Protein AF-E4XXV6-F1 (afdb_monomer_lite)

Foldseek 3Di:
DDPVVVVVVVVVVVVVVVVVVVVVVVVVVVVVPPPKDPDPDDDDDDDDDPDPDDDDAPCRVDPLVVLLVVLVVVCVVPVQWAWEFEFADPPADPFDTAPDRITTHGQQQFQLNVQVVVCVRRVDDPPQAKFKDWPNAGDPDRRDTVNVVQVVGQDPSRYTYMYIHSDHPDD

InterPro domains:
  IPR004241 Autophagy protein Atg8 ubiquitin-like [PF02991] (67-171)
  IPR004241 Autophagy protein Atg8 ubiquitin-like [PTHR10969] (56-171)
  IPR029071 Ubiquitin-like domain superfamily [SSF54236] (55-171)

Structure (mmCIF, N/CA/C/O backbone):
data_AF-E4XXV6-F1
#
_entry.id   AF-E4XXV6-F1
#
loop_
_atom_site.group_PDB
_atom_site.id
_atom_site.type_symbol
_atom_site.label_atom_id
_atom_site.label_alt_id
_atom_site.label_comp_id
_atom_site.label_asym_id
_atom_site.label_entity_id
_atom_site.label_seq_id
_atom_site.pdbx_PDB_ins_code
_atom_site.Cartn_x
_atom_site.Cartn_y
_atom_site.Cartn_z
_atom_site.occupancy
_atom_site.B_iso_or_equiv
_atom_site.auth_seq_id
_atom_site.auth_comp_id
_atom_site.auth_asym_id
_atom_site.auth_atom_id
_atom_site.pdbx_PDB_model_num
ATOM 1 N N . MET A 1 1 ? 44.280 -24.013 51.791 1.00 50.06 1 MET A N 1
ATOM 2 C CA . MET A 1 1 ? 43.018 -23.329 51.426 1.00 50.06 1 MET A CA 1
ATOM 3 C C . MET A 1 1 ? 43.208 -22.674 50.069 1.00 50.06 1 MET A C 1
ATOM 5 O O . MET A 1 1 ? 44.006 -21.757 49.950 1.00 50.06 1 MET A O 1
ATOM 9 N N . ASP A 1 2 ? 42.582 -23.228 49.033 1.00 48.53 2 ASP A N 1
ATOM 10 C CA . ASP A 1 2 ? 42.962 -22.986 47.638 1.00 48.53 2 ASP A CA 1
ATOM 11 C C . ASP A 1 2 ? 42.137 -21.850 47.000 1.00 48.53 2 ASP A C 1
ATOM 13 O O . ASP A 1 2 ? 40.971 -22.018 46.629 1.00 48.53 2 ASP A O 1
ATOM 17 N N . ILE A 1 3 ? 42.751 -20.666 46.885 1.00 51.12 3 ILE A N 1
ATOM 18 C CA . ILE A 1 3 ? 42.143 -19.428 46.357 1.00 51.12 3 ILE A CA 1
ATOM 19 C C . ILE A 1 3 ? 41.811 -19.556 44.851 1.00 51.12 3 ILE A C 1
ATOM 21 O O . ILE A 1 3 ? 41.016 -18.785 44.308 1.00 51.12 3 ILE A O 1
ATOM 25 N N . ARG A 1 4 ? 42.311 -20.596 44.166 1.00 48.53 4 ARG A N 1
ATOM 26 C CA . ARG A 1 4 ? 42.015 -20.860 42.748 1.00 48.53 4 ARG A CA 1
ATOM 27 C C . ARG A 1 4 ? 40.615 -21.434 42.498 1.00 48.53 4 ARG A C 1
ATOM 29 O O . ARG A 1 4 ? 40.105 -21.303 41.385 1.00 48.53 4 ARG A O 1
ATOM 36 N N . ARG A 1 5 ? 39.930 -21.975 43.517 1.00 48.09 5 ARG A N 1
ATOM 37 C CA . ARG A 1 5 ? 38.539 -22.467 43.376 1.00 48.09 5 ARG A CA 1
ATOM 38 C C . ARG A 1 5 ? 37.468 -21.369 43.433 1.00 48.09 5 ARG A C 1
ATOM 40 O O . ARG A 1 5 ? 36.360 -21.583 42.947 1.00 48.09 5 ARG A O 1
ATOM 47 N N . LEU A 1 6 ? 37.784 -20.175 43.942 1.00 46.53 6 LEU A N 1
ATOM 48 C CA . LEU A 1 6 ? 36.825 -19.060 44.049 1.00 46.53 6 LEU A CA 1
ATOM 49 C C . LEU A 1 6 ? 36.711 -18.211 42.768 1.00 46.53 6 LEU A C 1
ATOM 51 O O . LEU A 1 6 ? 35.659 -17.622 42.509 1.00 46.53 6 LEU A O 1
ATOM 55 N N . ALA A 1 7 ? 37.744 -18.194 41.917 1.00 48.00 7 ALA A N 1
ATOM 56 C CA . ALA A 1 7 ? 37.732 -17.445 40.654 1.00 48.00 7 ALA A CA 1
ATOM 57 C C . ALA A 1 7 ? 36.921 -18.137 39.539 1.00 48.00 7 ALA A C 1
ATOM 59 O O . ALA A 1 7 ? 36.345 -17.468 38.676 1.00 48.00 7 ALA A O 1
ATOM 60 N N . LEU A 1 8 ? 36.820 -19.470 39.579 1.00 44.12 8 LEU A N 1
ATOM 61 C CA . LEU A 1 8 ? 36.029 -20.255 38.621 1.00 44.12 8 LEU A CA 1
ATOM 62 C C . LEU A 1 8 ? 34.520 -20.180 38.907 1.00 44.12 8 LEU A C 1
ATOM 64 O O . LEU A 1 8 ? 33.711 -20.219 37.980 1.00 44.12 8 LEU A O 1
ATOM 68 N N . SER A 1 9 ? 34.139 -19.963 40.168 1.00 51.38 9 SER A N 1
ATOM 69 C CA . SER A 1 9 ? 32.735 -19.812 40.565 1.00 51.38 9 SER A CA 1
ATOM 70 C C . SER A 1 9 ? 32.137 -18.474 40.095 1.00 51.38 9 SER A C 1
ATOM 72 O O . SER A 1 9 ? 31.027 -18.425 39.563 1.00 51.38 9 SER A O 1
ATOM 74 N N . ARG A 1 10 ? 32.901 -17.372 40.161 1.00 47.78 10 ARG A N 1
ATOM 75 C CA . ARG A 1 10 ? 32.407 -16.036 39.768 1.00 47.78 10 ARG A CA 1
ATOM 76 C C . ARG A 1 10 ? 32.267 -15.835 38.253 1.00 47.78 10 ARG A C 1
ATOM 78 O O . ARG A 1 10 ? 31.317 -15.179 37.828 1.00 47.78 10 ARG A O 1
ATOM 85 N N . LYS A 1 11 ? 33.146 -16.423 37.429 1.00 46.88 11 LYS A N 1
ATOM 86 C CA . LYS A 1 11 ? 33.023 -16.366 35.955 1.00 46.88 11 LYS A CA 1
ATOM 87 C C . LYS A 1 11 ? 31.803 -17.145 35.446 1.00 46.88 11 LYS A C 1
ATOM 89 O O . LYS A 1 11 ? 31.101 -16.657 34.564 1.00 46.88 11 LYS A O 1
ATOM 94 N N . SER A 1 12 ? 31.505 -18.296 36.053 1.00 48.53 12 SER A N 1
ATOM 95 C CA . SER A 1 12 ? 30.311 -19.101 35.750 1.00 48.53 12 SER A CA 1
ATOM 96 C C . SER A 1 12 ? 29.007 -18.353 36.078 1.00 48.53 12 SER A C 1
ATOM 98 O O . SER A 1 12 ? 28.093 -18.277 35.255 1.00 48.53 12 SER A O 1
ATOM 100 N N . LEU A 1 13 ? 28.960 -17.683 37.234 1.00 47.75 13 LEU A N 1
ATOM 101 C CA . LEU A 1 13 ? 27.820 -16.860 37.652 1.00 47.75 13 LEU A CA 1
ATOM 102 C C . LEU A 1 13 ? 27.595 -15.623 36.762 1.00 47.75 13 LEU A C 1
ATOM 104 O O . LEU A 1 13 ? 26.448 -15.264 36.510 1.00 47.75 13 LEU A O 1
ATOM 108 N N . LEU A 1 14 ? 28.651 -14.981 36.253 1.00 49.66 14 LEU A N 1
ATOM 109 C CA . LEU A 1 14 ? 28.534 -13.838 35.332 1.00 49.66 14 LEU A CA 1
ATOM 110 C C . LEU A 1 14 ? 28.072 -14.256 33.925 1.00 49.66 14 LEU A C 1
ATOM 112 O O . LEU A 1 14 ? 27.245 -13.573 33.321 1.00 49.66 14 LEU A O 1
ATOM 116 N N . LEU A 1 15 ? 28.542 -15.402 33.424 1.00 49.09 15 LEU A N 1
ATOM 117 C CA . LEU A 1 15 ? 28.088 -15.974 32.150 1.00 49.09 15 LEU A CA 1
ATOM 118 C C . LEU A 1 15 ? 26.622 -16.434 32.223 1.00 49.09 15 LEU A C 1
ATOM 120 O O . LEU A 1 15 ? 25.857 -16.196 31.288 1.00 49.09 15 LEU A O 1
ATOM 124 N N . SER A 1 16 ? 26.209 -17.004 33.359 1.00 52.59 16 SER A N 1
ATOM 125 C CA . SER A 1 16 ? 24.818 -17.381 33.648 1.00 52.59 16 SER A CA 1
ATOM 126 C C . SER A 1 16 ? 23.886 -16.163 33.717 1.00 52.59 16 SER A C 1
ATOM 128 O O . SER A 1 16 ? 22.838 -16.145 33.067 1.00 52.59 16 SER A O 1
ATOM 130 N N . LYS A 1 17 ? 24.302 -15.093 34.410 1.00 47.25 17 LYS A N 1
ATOM 131 C CA . LYS A 1 17 ? 23.545 -13.832 34.473 1.00 47.25 17 LYS A CA 1
ATOM 132 C C . LYS A 1 17 ? 23.404 -13.185 33.091 1.00 47.25 17 LYS A C 1
ATOM 134 O O . LYS A 1 17 ? 22.302 -12.796 32.724 1.00 47.25 17 LYS A O 1
ATOM 139 N N . ASN A 1 18 ? 24.458 -13.171 32.270 1.00 54.84 18 ASN A N 1
ATOM 140 C CA . ASN A 1 18 ? 24.387 -12.659 30.895 1.00 54.84 18 ASN A CA 1
ATOM 141 C C . ASN A 1 18 ? 23.514 -13.518 29.966 1.00 54.84 18 ASN A C 1
ATOM 143 O O . ASN A 1 18 ? 22.864 -12.977 29.070 1.00 54.84 18 ASN A O 1
ATOM 147 N N . TRP A 1 19 ? 23.467 -14.839 30.166 1.00 47.62 19 TRP A N 1
ATOM 148 C CA . TRP A 1 19 ? 22.594 -15.740 29.408 1.00 47.62 19 TRP A CA 1
ATOM 149 C C . TRP A 1 19 ? 21.121 -15.589 29.798 1.00 47.62 19 TRP A C 1
ATOM 151 O O . TRP A 1 19 ? 20.268 -15.582 28.914 1.00 47.62 19 TRP A O 1
ATOM 161 N N . LEU A 1 20 ? 20.817 -15.399 31.086 1.00 52.34 20 LEU A N 1
ATOM 162 C CA . LEU A 1 20 ? 19.462 -15.124 31.577 1.00 52.34 20 LEU A CA 1
ATOM 163 C C . LEU A 1 20 ? 18.948 -13.767 31.074 1.00 52.34 20 LEU A C 1
ATOM 165 O O . LEU A 1 20 ? 17.844 -13.707 30.532 1.00 52.34 20 LEU A O 1
ATOM 169 N N . THR A 1 21 ? 19.778 -12.719 31.108 1.00 58.22 21 THR A N 1
ATOM 170 C CA . THR A 1 21 ? 19.434 -11.398 30.555 1.00 58.22 21 THR A CA 1
ATOM 171 C C . THR A 1 21 ? 19.291 -11.443 29.031 1.00 58.22 21 THR A C 1
ATOM 173 O O . THR A 1 21 ? 18.334 -10.896 28.483 1.00 58.22 21 THR A O 1
ATOM 176 N N . ARG A 1 22 ? 20.167 -12.171 28.318 1.00 50.97 22 ARG A N 1
ATOM 177 C CA . ARG A 1 22 ? 20.011 -12.422 26.872 1.00 50.97 22 ARG A CA 1
ATOM 178 C C . ARG A 1 22 ? 18.759 -13.235 26.564 1.00 50.97 22 ARG A C 1
ATOM 180 O O . ARG A 1 22 ? 18.094 -12.929 25.581 1.00 50.97 22 ARG A O 1
ATOM 187 N N . LYS A 1 23 ? 18.393 -14.219 27.391 1.00 52.03 23 LYS A N 1
ATOM 188 C CA . LYS A 1 23 ? 17.133 -14.959 27.260 1.00 52.03 23 LYS A CA 1
ATOM 189 C C . LYS A 1 23 ? 15.931 -14.059 27.505 1.00 52.03 23 LYS A C 1
ATOM 191 O O . LYS A 1 23 ? 14.992 -14.148 26.731 1.00 52.03 23 LYS A O 1
ATOM 196 N N . GLN A 1 24 ? 15.952 -13.171 28.496 1.00 50.47 24 GLN A N 1
ATOM 197 C CA . GLN A 1 24 ? 14.866 -12.212 28.735 1.00 50.47 24 GLN A CA 1
ATOM 198 C C . GLN A 1 24 ? 14.725 -11.199 27.591 1.00 50.47 24 GLN A C 1
ATOM 200 O O . GLN A 1 24 ? 13.605 -10.969 27.138 1.00 50.47 24 GLN A O 1
ATOM 205 N N . ILE A 1 25 ? 15.832 -10.684 27.046 1.00 53.53 25 ILE A N 1
ATOM 206 C CA . ILE A 1 25 ? 15.838 -9.808 25.862 1.00 53.53 25 ILE A CA 1
ATOM 207 C C . ILE A 1 25 ? 15.344 -10.563 24.620 1.00 53.53 25 ILE A C 1
ATOM 209 O O . ILE A 1 25 ? 14.520 -10.045 23.870 1.00 53.53 25 ILE A O 1
ATOM 213 N N . LEU A 1 26 ? 15.782 -11.809 24.408 1.00 47.03 26 LEU A N 1
ATOM 214 C CA . LEU A 1 26 ? 15.341 -12.644 23.286 1.00 47.03 26 LEU A CA 1
ATOM 215 C C . LEU A 1 26 ? 13.863 -13.045 23.424 1.00 47.03 26 LEU A C 1
ATOM 217 O O . LEU A 1 26 ? 13.154 -13.104 22.423 1.00 47.03 26 LEU A O 1
ATOM 221 N N . ASN A 1 27 ? 13.371 -13.252 24.649 1.00 43.75 27 ASN A N 1
ATOM 222 C CA . ASN A 1 27 ? 11.965 -13.550 24.921 1.00 43.75 27 ASN A CA 1
ATOM 223 C C . ASN A 1 27 ? 11.082 -12.294 24.791 1.00 43.75 27 ASN A C 1
ATOM 225 O O . ASN A 1 27 ? 9.964 -12.391 24.295 1.00 43.75 27 ASN A O 1
ATOM 229 N N . GLN A 1 28 ? 11.594 -11.101 25.121 1.00 38.16 28 GLN A N 1
ATOM 230 C CA . GLN A 1 28 ? 10.956 -9.821 24.774 1.00 38.16 28 GLN A CA 1
ATOM 231 C C . GLN A 1 28 ? 10.951 -9.571 23.260 1.00 38.16 28 GLN A C 1
ATOM 233 O O . GLN A 1 28 ? 9.971 -9.053 22.735 1.00 38.16 28 GLN A O 1
ATOM 238 N N . ARG A 1 29 ? 11.989 -10.001 22.531 1.00 43.06 29 ARG A N 1
ATOM 239 C CA . ARG A 1 29 ? 12.057 -9.933 21.059 1.00 43.06 29 ARG A CA 1
ATOM 240 C C . ARG A 1 29 ? 11.139 -10.959 20.375 1.00 43.06 29 ARG A C 1
ATOM 242 O O . ARG A 1 29 ? 10.619 -10.672 19.306 1.00 43.06 29 ARG A O 1
ATOM 249 N N . ARG A 1 30 ? 10.876 -12.106 21.019 1.00 39.84 30 ARG A N 1
ATOM 250 C CA . ARG A 1 30 ? 9.845 -13.095 20.635 1.00 39.84 30 ARG A CA 1
ATOM 251 C C . ARG A 1 30 ? 8.419 -12.632 20.963 1.00 39.84 30 ARG A C 1
ATOM 253 O O . ARG A 1 30 ? 7.513 -12.931 20.195 1.00 39.84 30 ARG A O 1
ATOM 260 N N . LYS A 1 31 ? 8.218 -11.890 22.065 1.00 37.88 31 LYS A N 1
ATOM 261 C CA . LYS A 1 31 ? 6.932 -11.251 22.423 1.00 37.88 31 LYS A CA 1
ATOM 262 C C . LYS A 1 31 ? 6.650 -9.970 21.626 1.00 37.88 31 LYS A C 1
ATOM 264 O O . LYS A 1 31 ? 5.491 -9.658 21.396 1.00 37.88 31 LYS A O 1
ATOM 269 N N . ARG A 1 32 ? 7.680 -9.304 21.090 1.00 40.62 32 ARG A N 1
ATOM 270 C CA . ARG A 1 32 ? 7.595 -8.413 19.914 1.00 40.62 32 ARG A CA 1
ATOM 271 C C . ARG A 1 32 ? 7.553 -9.235 18.619 1.00 40.62 32 ARG A C 1
ATOM 273 O O . ARG A 1 32 ? 8.269 -8.946 17.662 1.00 40.62 32 ARG A O 1
ATOM 280 N N . GLY A 1 33 ? 6.758 -10.305 18.618 1.00 36.03 33 GLY A N 1
ATOM 281 C CA . GLY A 1 33 ? 6.491 -11.090 17.422 1.00 36.03 33 GLY A CA 1
ATOM 282 C C . GLY A 1 33 ? 6.033 -10.146 16.316 1.00 36.03 33 GLY A C 1
ATOM 283 O O . GLY A 1 33 ? 5.175 -9.305 16.556 1.00 36.03 33 GLY A O 1
ATOM 284 N N . SER A 1 34 ? 6.695 -10.241 15.160 1.00 45.03 34 SER A N 1
ATOM 285 C CA . SER A 1 34 ? 6.368 -9.598 13.883 1.00 45.03 34 SER A CA 1
ATOM 286 C C . SER A 1 34 ? 5.077 -8.767 13.905 1.00 45.03 34 SER A C 1
ATOM 288 O O . SER A 1 34 ? 3.984 -9.273 13.652 1.00 45.03 34 SER A O 1
ATOM 290 N N . ILE A 1 35 ? 5.215 -7.461 14.155 1.00 43.56 35 ILE A N 1
ATOM 291 C CA . ILE A 1 35 ? 4.127 -6.464 14.091 1.00 43.56 35 ILE A CA 1
ATOM 292 C C . ILE A 1 35 ? 3.414 -6.490 12.713 1.00 43.56 35 ILE A C 1
ATOM 294 O O . ILE A 1 35 ? 2.275 -6.039 12.579 1.00 43.56 35 ILE A O 1
ATOM 298 N N . PHE A 1 36 ? 4.053 -7.112 11.713 1.00 44.75 36 PHE A N 1
ATOM 299 C CA . PHE A 1 36 ? 3.674 -7.163 10.303 1.00 44.75 36 PHE A CA 1
ATOM 300 C C . PHE A 1 36 ? 3.234 -8.547 9.794 1.00 44.75 36 PHE A C 1
ATOM 302 O O . PHE A 1 36 ? 3.187 -8.759 8.582 1.00 44.75 36 PHE A O 1
ATOM 309 N N . SER A 1 37 ? 2.939 -9.515 10.665 1.00 38.22 37 SER A N 1
ATOM 310 C CA . SER A 1 37 ? 2.295 -10.760 10.228 1.00 38.22 37 SER A CA 1
ATOM 311 C C . SER A 1 37 ? 1.380 -11.296 11.319 1.00 38.22 37 SER A C 1
ATOM 313 O O . SER A 1 37 ? 1.767 -12.146 12.113 1.00 38.22 37 SER A O 1
ATOM 315 N N . VAL A 1 38 ? 0.146 -10.794 11.349 1.00 41.22 38 VAL A N 1
ATOM 316 C CA . VAL A 1 38 ? -0.961 -11.594 11.874 1.00 41.22 38 VAL A CA 1
ATOM 317 C C . VAL A 1 38 ? -1.393 -12.468 10.705 1.00 41.22 38 VAL A C 1
ATOM 319 O O . VAL A 1 38 ? -1.890 -11.957 9.703 1.00 41.22 38 VAL A O 1
ATOM 322 N N . ASP A 1 39 ? -1.108 -13.765 10.781 1.00 36.25 39 ASP A N 1
ATOM 323 C CA . ASP A 1 39 ? -1.504 -14.705 9.740 1.00 36.25 39 ASP A CA 1
ATOM 324 C C . ASP A 1 39 ? -3.037 -14.741 9.628 1.00 36.25 39 ASP A C 1
ATOM 326 O O . ASP A 1 39 ? -3.742 -15.212 10.520 1.00 36.25 39 ASP A O 1
ATOM 330 N N . MET A 1 40 ? -3.556 -14.265 8.495 1.00 44.47 40 MET A N 1
ATOM 331 C CA . MET A 1 40 ? -4.909 -14.562 8.013 1.00 44.47 40 MET A CA 1
ATOM 332 C C . MET A 1 40 ? -4.953 -15.986 7.454 1.00 44.47 40 MET A C 1
ATOM 334 O O . MET A 1 40 ? -5.168 -16.207 6.264 1.00 44.47 40 MET A O 1
ATOM 338 N N . ALA A 1 41 ? -4.683 -16.970 8.304 1.00 38.62 41 ALA A N 1
ATOM 339 C CA . ALA A 1 41 ? -4.783 -18.370 7.935 1.00 38.62 41 ALA A CA 1
ATOM 340 C C . ALA A 1 41 ? -6.147 -18.919 8.362 1.00 38.62 41 ALA A C 1
ATOM 342 O O . ALA A 1 41 ? -6.353 -19.201 9.539 1.00 38.62 41 ALA A O 1
ATOM 343 N N . ARG A 1 42 ? -7.049 -19.086 7.385 1.00 44.53 42 ARG A N 1
ATOM 344 C CA . ARG A 1 42 ? -8.008 -20.204 7.263 1.00 44.53 42 ARG A CA 1
ATOM 345 C C . ARG A 1 42 ? -8.733 -20.125 5.911 1.00 44.53 42 ARG A C 1
ATOM 347 O O . ARG A 1 42 ? -9.835 -19.614 5.816 1.00 44.53 42 ARG A O 1
ATOM 354 N N . ASN A 1 43 ? -8.081 -20.627 4.863 1.00 33.16 43 ASN A N 1
ATOM 355 C CA . ASN A 1 43 ? -8.618 -21.761 4.106 1.00 33.16 43 ASN A CA 1
ATOM 356 C C . ASN A 1 43 ? -7.480 -22.384 3.280 1.00 33.16 43 ASN A C 1
ATOM 358 O O . ASN A 1 43 ? -6.967 -21.773 2.345 1.00 33.16 43 ASN A O 1
ATOM 362 N N . ARG A 1 44 ? -7.018 -23.568 3.696 1.00 48.12 44 ARG A N 1
ATOM 363 C CA . ARG A 1 44 ? -6.037 -24.376 2.963 1.00 48.12 44 ARG A CA 1
ATOM 364 C C . ARG A 1 44 ? -6.812 -25.263 1.994 1.00 48.12 44 ARG A C 1
ATOM 366 O O . ARG A 1 44 ? -7.400 -26.245 2.425 1.00 48.12 44 ARG A O 1
ATOM 373 N N . THR A 1 45 ? -6.719 -24.983 0.704 1.00 36.44 45 THR A N 1
ATOM 374 C CA . THR A 1 45 ? -6.807 -26.017 -0.332 1.00 36.44 45 THR A CA 1
ATOM 375 C C . THR A 1 45 ? -5.481 -26.021 -1.072 1.00 36.44 45 THR A C 1
ATOM 377 O O . THR A 1 45 ? -5.200 -25.199 -1.938 1.00 36.44 45 THR A O 1
ATOM 380 N N . SER A 1 46 ? -4.608 -26.925 -0.632 1.00 44.81 46 SER A N 1
ATOM 381 C CA . SER A 1 46 ? -3.354 -27.233 -1.303 1.00 44.81 46 SER A CA 1
ATOM 382 C C . SER A 1 46 ? -3.682 -28.071 -2.531 1.00 44.81 46 SER A C 1
ATOM 384 O O . SER A 1 46 ? -3.901 -29.269 -2.397 1.00 44.81 4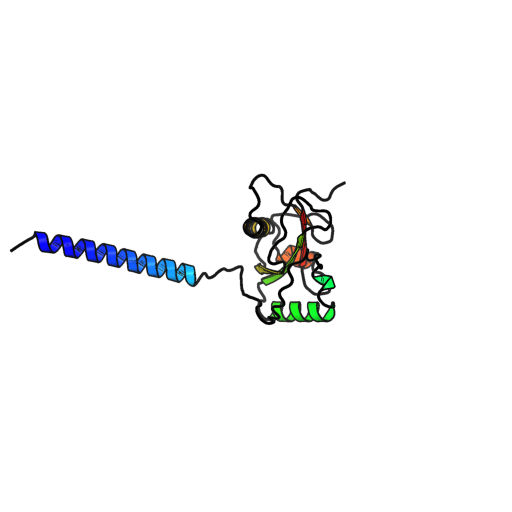6 SER A O 1
ATOM 386 N N . THR A 1 47 ? -3.702 -27.455 -3.710 1.00 37.69 47 THR A N 1
ATOM 387 C CA . THR A 1 47 ? -3.590 -28.194 -4.971 1.00 37.69 47 THR A CA 1
ATOM 388 C C . THR A 1 47 ? -2.289 -27.772 -5.632 1.00 37.69 47 THR A C 1
ATOM 390 O O . THR A 1 47 ? -2.093 -26.607 -5.971 1.00 37.69 47 THR A O 1
ATOM 393 N N . GLN A 1 48 ? -1.374 -28.731 -5.728 1.00 46.22 48 GLN A N 1
ATOM 394 C CA . GLN A 1 48 ? -0.154 -28.655 -6.517 1.00 46.22 48 GLN A CA 1
ATOM 395 C C . GLN A 1 48 ? -0.508 -28.400 -7.987 1.00 46.22 48 GLN A C 1
ATOM 397 O O . GLN A 1 48 ? -1.127 -29.259 -8.605 1.00 46.22 48 GLN A O 1
ATOM 402 N N . ILE A 1 49 ? -0.100 -27.256 -8.547 1.00 46.66 49 ILE A N 1
ATOM 403 C CA . ILE A 1 49 ? -0.016 -27.057 -10.001 1.00 46.66 49 ILE A CA 1
ATOM 404 C C . ILE A 1 49 ? 1.251 -26.252 -10.301 1.00 46.66 49 ILE A C 1
ATOM 406 O O . ILE A 1 49 ? 1.314 -25.039 -10.101 1.00 46.66 49 ILE A O 1
ATOM 410 N N . SER A 1 50 ? 2.279 -26.946 -10.781 1.00 52.31 50 SER A N 1
ATOM 411 C CA . SER A 1 50 ? 3.434 -26.362 -11.456 1.00 52.31 50 SER A CA 1
ATOM 412 C C . SER A 1 50 ? 3.120 -26.203 -12.949 1.00 52.31 50 SER A C 1
ATOM 414 O O . SER A 1 50 ? 3.287 -27.140 -13.722 1.00 52.31 50 SER A O 1
ATOM 416 N N . SER A 1 51 ? 2.662 -25.018 -13.353 1.00 43.72 51 SER A N 1
ATOM 417 C CA . SER A 1 51 ? 2.633 -24.529 -14.743 1.00 43.72 51 SER A CA 1
ATOM 418 C C . SER A 1 51 ? 2.323 -23.032 -14.692 1.00 43.72 51 SER A C 1
ATOM 420 O O . SER A 1 51 ? 1.388 -22.656 -13.994 1.00 43.72 51 SER A O 1
ATOM 422 N N . VAL A 1 52 ? 3.125 -22.192 -15.357 1.00 53.38 52 VAL A N 1
ATOM 423 C CA . VAL A 1 52 ? 3.123 -20.708 -15.361 1.00 53.38 52 VAL A CA 1
ATOM 424 C C . VAL A 1 52 ? 1.793 -20.069 -14.910 1.00 53.38 52 VAL A C 1
ATOM 426 O O . VAL A 1 52 ? 0.934 -19.746 -15.726 1.00 53.38 52 VAL A O 1
ATOM 429 N N . ALA A 1 53 ? 1.607 -19.887 -13.599 1.00 60.06 53 ALA A N 1
ATOM 430 C CA . ALA A 1 53 ? 0.348 -19.382 -13.065 1.00 60.06 53 ALA A CA 1
ATOM 431 C C . ALA A 1 53 ? 0.160 -17.916 -13.485 1.00 60.06 53 ALA A C 1
ATOM 433 O O . ALA A 1 53 ? 0.918 -17.020 -13.084 1.00 60.06 53 ALA A O 1
ATOM 434 N N . THR A 1 54 ? -0.844 -17.669 -14.325 1.00 77.88 54 THR A N 1
ATOM 435 C CA . THR A 1 54 ? -1.263 -16.323 -14.713 1.00 77.88 54 THR A CA 1
ATOM 436 C C . THR A 1 54 ? -1.692 -15.575 -13.452 1.00 77.88 54 THR A C 1
ATOM 438 O O . THR A 1 54 ? -2.426 -16.098 -12.616 1.00 77.88 54 THR A O 1
ATOM 441 N N . TYR A 1 55 ? -1.183 -14.360 -13.260 1.00 84.88 55 TYR A N 1
ATOM 442 C CA . TYR A 1 55 ? -1.513 -13.577 -12.073 1.00 84.88 55 TYR A CA 1
ATOM 443 C C . TYR A 1 55 ? -2.952 -13.081 -12.150 1.00 84.88 55 TYR A C 1
ATOM 445 O O . TYR A 1 55 ? -3.291 -12.359 -13.084 1.00 84.88 55 TYR A O 1
ATOM 453 N N . VAL A 1 56 ? -3.755 -13.420 -11.143 1.00 90.62 56 VAL A N 1
ATOM 454 C CA . VAL A 1 56 ? -5.125 -12.920 -10.987 1.00 90.62 56 VAL A CA 1
ATOM 455 C C . VAL A 1 56 ? -5.120 -11.773 -9.964 1.00 90.62 56 VAL A C 1
ATOM 457 O O . VAL A 1 56 ? -4.726 -12.011 -8.813 1.00 90.62 56 VAL A O 1
ATOM 460 N N . PRO A 1 57 ? -5.514 -10.542 -10.336 1.00 93.81 57 PRO A N 1
ATOM 461 C CA . PRO A 1 57 ? -5.677 -9.418 -9.409 1.00 93.81 57 PRO A CA 1
ATOM 462 C C . PRO A 1 57 ? -6.653 -9.722 -8.268 1.00 93.81 57 PRO A C 1
ATOM 464 O O . PRO A 1 57 ? -7.587 -10.498 -8.439 1.00 93.81 57 PRO A O 1
ATOM 467 N N . PHE A 1 58 ? -6.470 -9.113 -7.096 1.00 95.12 58 PHE A N 1
ATOM 468 C CA . PHE A 1 58 ? -7.297 -9.387 -5.912 1.00 95.12 58 PHE A CA 1
ATOM 469 C C . PHE A 1 58 ? -8.797 -9.169 -6.158 1.00 95.12 58 PHE A C 1
ATOM 471 O O . PHE A 1 58 ? -9.599 -10.010 -5.747 1.00 95.12 58 PHE A O 1
ATOM 478 N N . LYS A 1 59 ? -9.164 -8.104 -6.885 1.00 95.12 59 LYS A N 1
ATOM 479 C CA . LYS A 1 59 ? -10.563 -7.809 -7.237 1.00 95.12 59 LYS A CA 1
ATOM 480 C C . LYS A 1 59 ? -11.224 -8.903 -8.081 1.00 95.12 59 LYS A C 1
ATOM 482 O O . LYS A 1 59 ? -12.431 -9.076 -7.972 1.00 95.12 59 LYS A O 1
ATOM 487 N N . ASP A 1 60 ? -10.432 -9.665 -8.834 1.00 94.62 60 ASP A N 1
ATOM 488 C CA . ASP A 1 60 ? -10.910 -10.730 -9.723 1.00 94.62 60 ASP A CA 1
ATOM 489 C C . ASP A 1 60 ? -10.947 -12.101 -9.020 1.00 94.62 60 ASP A C 1
ATOM 491 O O . ASP A 1 60 ? -11.489 -13.067 -9.549 1.00 94.62 60 ASP A O 1
ATOM 495 N N . ARG A 1 61 ? -10.378 -12.217 -7.808 1.00 93.06 61 ARG A N 1
ATOM 496 C CA . ARG A 1 61 ? -10.374 -13.475 -7.034 1.00 93.06 61 ARG A CA 1
ATOM 497 C C . ARG A 1 61 ? -11.681 -13.712 -6.282 1.00 93.06 61 ARG A C 1
ATOM 499 O O . ARG A 1 61 ? -11.984 -14.860 -5.958 1.00 93.06 61 ARG A O 1
ATOM 506 N N . ARG A 1 62 ? -12.387 -12.641 -5.907 1.00 88.50 62 ARG A N 1
ATOM 507 C CA . ARG A 1 62 ? -13.599 -12.663 -5.073 1.00 88.50 62 ARG A CA 1
ATOM 508 C C . ARG A 1 62 ? -14.545 -11.520 -5.464 1.00 88.50 62 ARG A C 1
ATOM 510 O O . ARG A 1 62 ? -14.057 -10.430 -5.779 1.00 88.50 62 ARG A O 1
ATOM 517 N N . PRO A 1 63 ? -15.869 -11.737 -5.389 1.00 95.19 63 PRO A N 1
ATOM 518 C CA . PRO A 1 63 ? -16.850 -10.692 -5.663 1.00 95.19 63 PRO A CA 1
ATOM 519 C C . PRO A 1 63 ? -16.775 -9.561 -4.619 1.00 95.19 63 PRO A C 1
ATOM 521 O O . PRO A 1 63 ? -16.149 -9.700 -3.564 1.00 95.19 63 PRO A O 1
ATOM 524 N N . ALA A 1 64 ? -17.326 -8.397 -4.971 1.00 94.50 64 ALA A N 1
ATOM 525 C CA . ALA A 1 64 ? -17.141 -7.152 -4.220 1.00 94.50 64 ALA A CA 1
ATOM 526 C C . ALA A 1 64 ? -17.772 -7.174 -2.822 1.00 94.50 64 ALA A C 1
ATOM 528 O O . ALA A 1 64 ? -17.162 -6.684 -1.875 1.00 94.50 64 ALA A O 1
ATOM 529 N N . ASP A 1 65 ? -18.939 -7.794 -2.691 1.00 95.75 65 ASP A N 1
ATOM 530 C CA . ASP A 1 65 ? -19.657 -8.027 -1.438 1.00 95.75 65 ASP A CA 1
ATOM 531 C C . ASP A 1 65 ? -18.817 -8.825 -0.431 1.00 95.75 65 ASP A C 1
ATOM 533 O O . ASP A 1 65 ? -18.627 -8.395 0.706 1.00 95.75 65 ASP A O 1
ATOM 537 N N . VAL A 1 66 ? -18.212 -9.930 -0.875 1.00 96.12 66 VAL A N 1
ATOM 538 C CA . VAL A 1 66 ? -17.355 -10.778 -0.035 1.00 96.12 66 VAL A CA 1
ATOM 539 C C . VAL A 1 66 ? -16.099 -10.026 0.407 1.00 96.12 66 VAL A C 1
ATOM 541 O O . VAL A 1 66 ? -15.656 -10.170 1.547 1.00 96.12 66 VAL A O 1
ATOM 544 N N . ARG A 1 67 ? -15.513 -9.202 -0.473 1.00 97.06 67 ARG A N 1
ATOM 545 C CA . ARG A 1 67 ? -14.368 -8.348 -0.113 1.00 97.06 67 ARG A CA 1
ATOM 546 C C . ARG A 1 67 ? -14.766 -7.281 0.910 1.00 97.06 67 ARG A C 1
ATOM 548 O O . ARG A 1 67 ? -14.045 -7.100 1.889 1.00 97.06 67 ARG A O 1
ATOM 555 N N . ALA A 1 68 ? -15.911 -6.628 0.723 1.00 97.19 68 ALA A N 1
ATOM 556 C CA . ALA A 1 68 ? -16.417 -5.611 1.640 1.00 97.19 68 ALA A CA 1
ATOM 557 C C . ALA A 1 68 ? -16.693 -6.180 3.040 1.00 97.19 68 ALA A C 1
ATOM 559 O O . ALA A 1 68 ? -16.297 -5.585 4.047 1.00 97.19 68 ALA A O 1
ATOM 560 N N . GLU A 1 69 ? -17.312 -7.361 3.109 1.00 97.06 69 GLU A N 1
ATOM 561 C CA . GLU A 1 69 ? -17.533 -8.077 4.365 1.00 97.06 69 GLU A CA 1
ATOM 562 C C . GLU A 1 69 ? -16.201 -8.455 5.034 1.00 97.06 69 GLU A C 1
ATOM 564 O O . GLU A 1 69 ? -16.009 -8.214 6.230 1.00 97.06 69 GLU A O 1
ATOM 569 N N . GLU A 1 70 ? -15.242 -8.982 4.262 1.00 95.81 70 GLU A N 1
ATOM 570 C CA . GLU A 1 70 ? -13.900 -9.303 4.756 1.00 95.81 70 GLU A CA 1
ATOM 571 C C . GLU A 1 70 ? -13.226 -8.063 5.371 1.00 95.81 70 GLU A C 1
ATOM 573 O O . GLU A 1 70 ? -12.763 -8.118 6.515 1.00 95.81 70 GLU A O 1
ATOM 578 N N . ALA A 1 71 ? -13.201 -6.938 4.653 1.00 95.88 71 ALA A N 1
ATOM 579 C CA . ALA A 1 71 ? -12.603 -5.692 5.126 1.00 95.88 71 ALA A CA 1
ATOM 580 C C . ALA A 1 71 ? -13.279 -5.172 6.403 1.00 95.88 71 ALA A C 1
ATOM 582 O O . ALA A 1 71 ? -12.588 -4.798 7.355 1.00 95.88 71 ALA A O 1
ATOM 583 N N . SER A 1 72 ? -14.615 -5.199 6.456 1.00 95.69 72 SER A N 1
ATOM 584 C CA . SER A 1 72 ? -15.391 -4.786 7.632 1.00 95.69 72 SER A CA 1
ATOM 585 C C . SER A 1 72 ? -15.029 -5.622 8.863 1.00 95.69 72 SER A C 1
ATOM 587 O O . SER A 1 72 ? -14.638 -5.075 9.899 1.00 95.69 72 SER A O 1
ATOM 589 N N . ASN A 1 73 ? -15.034 -6.951 8.727 1.00 96.44 73 ASN A N 1
ATOM 590 C CA . ASN A 1 73 ? -14.682 -7.880 9.803 1.00 96.44 73 ASN A CA 1
ATOM 591 C C . ASN A 1 73 ? -13.251 -7.654 10.317 1.00 96.44 73 ASN A C 1
ATOM 593 O O . ASN A 1 73 ? -12.982 -7.679 11.522 1.00 96.44 73 ASN A O 1
ATOM 597 N N . ILE A 1 74 ? -12.312 -7.396 9.406 1.00 94.88 74 ILE A N 1
ATOM 598 C CA . ILE A 1 74 ? -10.920 -7.093 9.750 1.00 94.88 74 ILE A CA 1
ATOM 599 C C . ILE A 1 74 ? -10.815 -5.783 10.520 1.00 94.88 74 ILE A C 1
ATOM 601 O O . ILE A 1 74 ? -10.090 -5.733 11.514 1.00 94.88 74 ILE A O 1
ATOM 605 N N . ARG A 1 75 ? -11.507 -4.730 10.077 1.00 95.00 75 ARG A N 1
ATOM 606 C CA . ARG A 1 75 ? -11.461 -3.417 10.727 1.00 95.00 75 ARG A CA 1
ATOM 607 C C . ARG A 1 75 ? -12.099 -3.437 12.110 1.00 95.00 75 ARG A C 1
ATOM 609 O O . ARG A 1 75 ? -11.556 -2.813 13.014 1.00 95.00 75 ARG A O 1
ATOM 616 N N . GLN A 1 76 ? -13.174 -4.200 12.304 1.00 95.94 76 GLN A N 1
ATOM 617 C CA . GLN A 1 76 ? -13.748 -4.423 13.635 1.00 95.94 76 GLN A CA 1
ATOM 618 C C . GLN A 1 76 ? -12.753 -5.132 14.562 1.00 95.94 76 GLN A C 1
ATOM 620 O O . GLN A 1 76 ? -12.586 -4.751 15.718 1.00 95.94 76 GLN A O 1
ATOM 625 N N . ARG A 1 77 ? -12.038 -6.140 14.046 1.00 97.31 77 ARG A N 1
ATOM 626 C CA . ARG A 1 77 ? -11.054 -6.904 14.827 1.00 97.31 77 ARG A CA 1
ATOM 627 C C . ARG A 1 77 ? -9.754 -6.138 15.095 1.00 97.31 77 ARG A C 1
ATOM 629 O O . ARG A 1 77 ? -9.110 -6.363 16.118 1.00 97.31 77 ARG A O 1
ATOM 636 N N . PHE A 1 78 ? -9.341 -5.276 14.171 1.00 97.06 78 PHE A N 1
ATOM 637 C CA . PHE A 1 78 ? -8.087 -4.525 14.222 1.00 97.06 78 PHE A CA 1
ATOM 638 C C . PHE A 1 78 ? -8.336 -3.037 13.926 1.00 97.06 78 PHE A C 1
ATOM 640 O O . PHE A 1 78 ? -7.908 -2.541 12.882 1.00 97.06 78 PHE A O 1
ATOM 647 N N . PRO A 1 79 ? -8.988 -2.301 14.845 1.00 96.25 79 PRO A N 1
ATOM 648 C CA . PRO A 1 79 ? -9.451 -0.937 14.592 1.00 96.25 79 PRO A CA 1
ATOM 649 C C . PRO A 1 79 ? -8.329 0.083 14.390 1.00 96.25 79 PRO A C 1
ATOM 651 O O . PRO A 1 79 ? -8.587 1.124 13.802 1.00 96.25 79 PRO A O 1
ATOM 654 N N . SER A 1 80 ? -7.098 -0.208 14.827 1.00 96.88 80 SER A N 1
ATOM 655 C CA . SER A 1 80 ? -5.901 0.624 14.613 1.00 96.88 80 SER A CA 1
ATOM 656 C C . SER A 1 80 ? -5.098 0.248 13.361 1.00 96.88 80 SER A C 1
ATOM 658 O O . SER A 1 80 ? -3.981 0.729 13.156 1.00 96.88 80 SER A O 1
ATOM 660 N N . LYS A 1 81 ? -5.627 -0.651 12.521 1.00 97.50 81 LYS A N 1
ATOM 661 C CA . LYS A 1 81 ? -4.964 -1.103 11.297 1.00 97.50 81 LYS A CA 1
ATOM 662 C C . LYS A 1 81 ? -5.799 -0.805 10.062 1.00 97.50 81 LYS A C 1
ATOM 664 O O . LYS A 1 81 ? -7.025 -0.788 10.097 1.00 97.50 81 LYS A O 1
ATOM 669 N N . VAL A 1 82 ? -5.094 -0.605 8.960 1.00 98.06 82 VAL A N 1
ATOM 670 C CA . VAL A 1 82 ? -5.637 -0.381 7.628 1.00 98.06 82 VAL A CA 1
ATOM 671 C C . VAL A 1 82 ? -5.422 -1.641 6.785 1.00 98.06 82 VAL A C 1
ATOM 673 O O . VAL A 1 82 ? -4.283 -2.123 6.710 1.00 98.06 82 VAL A O 1
ATOM 676 N N . PRO A 1 83 ? -6.474 -2.190 6.153 1.00 98.12 83 PRO A N 1
ATOM 677 C CA . PRO A 1 83 ? -6.334 -3.268 5.187 1.0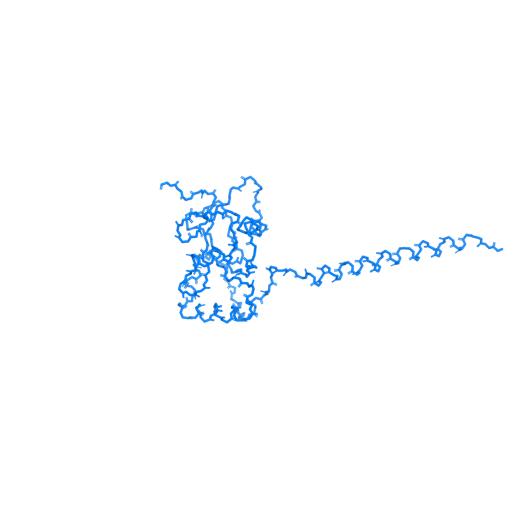0 98.12 83 PRO A CA 1
ATOM 678 C C . PRO A 1 83 ? -5.860 -2.709 3.833 1.00 98.12 83 PRO A C 1
ATOM 680 O O . PRO A 1 83 ? -6.553 -1.928 3.181 1.00 98.12 83 PRO A O 1
ATOM 683 N N . VAL A 1 84 ? -4.658 -3.103 3.412 1.00 98.31 84 VAL A N 1
ATOM 684 C CA . VAL A 1 84 ? -4.014 -2.616 2.181 1.00 98.31 84 VAL A CA 1
ATOM 685 C C . VAL A 1 84 ? -3.733 -3.782 1.239 1.00 98.31 84 VAL A C 1
ATOM 687 O O . VAL A 1 84 ? -3.161 -4.797 1.646 1.00 98.31 84 VAL A O 1
ATOM 690 N N . ILE A 1 85 ? -4.105 -3.626 -0.027 1.00 98.12 85 ILE A N 1
ATOM 691 C CA . ILE A 1 85 ? -3.780 -4.536 -1.122 1.00 98.12 85 ILE A CA 1
ATOM 692 C C . ILE A 1 85 ? -2.651 -3.911 -1.943 1.00 98.12 85 ILE A C 1
ATOM 694 O O . ILE A 1 85 ? -2.807 -2.816 -2.474 1.00 98.12 85 ILE A O 1
ATOM 698 N N . VAL A 1 86 ? -1.513 -4.598 -2.047 1.00 97.75 86 VAL A N 1
ATOM 699 C CA . VAL A 1 86 ? -0.344 -4.160 -2.820 1.00 97.75 86 VAL A CA 1
ATOM 700 C C . VAL A 1 86 ? -0.054 -5.166 -3.922 1.00 97.75 86 VAL A C 1
ATOM 702 O O . VAL A 1 86 ? 0.333 -6.304 -3.652 1.00 97.75 86 VAL A O 1
ATOM 705 N N . GLU A 1 87 ? -0.202 -4.735 -5.170 1.00 96.69 87 GLU A N 1
ATOM 706 C CA . GLU A 1 87 ? -0.006 -5.582 -6.347 1.00 96.69 87 GLU A CA 1
ATOM 707 C C . GLU A 1 87 ? 1.047 -5.005 -7.293 1.00 96.69 87 GLU A C 1
ATOM 709 O O . GLU A 1 87 ? 1.309 -3.804 -7.326 1.00 96.69 87 GLU A O 1
ATOM 714 N N . ARG A 1 88 ? 1.665 -5.865 -8.102 1.00 95.81 88 ARG A N 1
ATOM 715 C CA . ARG A 1 88 ? 2.583 -5.392 -9.138 1.00 95.81 88 ARG A CA 1
ATOM 716 C C . ARG A 1 88 ? 1.788 -4.705 -10.242 1.00 95.81 88 ARG A C 1
ATOM 718 O O . ARG A 1 88 ? 0.784 -5.253 -10.697 1.00 95.81 88 ARG A O 1
ATOM 725 N N . TYR A 1 89 ? 2.248 -3.548 -10.711 1.00 95.12 89 TYR A N 1
ATOM 726 C CA . TYR A 1 89 ? 1.615 -2.895 -11.850 1.00 95.12 89 TYR A CA 1
ATOM 727 C C . TYR A 1 89 ? 1.623 -3.807 -13.090 1.00 95.12 89 TYR A C 1
ATOM 729 O O . TYR A 1 89 ? 2.570 -4.556 -13.331 1.00 95.12 89 TYR A O 1
ATOM 737 N N . LYS A 1 90 ? 0.558 -3.758 -13.902 1.00 90.69 90 LYS A N 1
ATOM 738 C CA . LYS A 1 90 ? 0.357 -4.693 -15.026 1.00 90.69 90 LYS A CA 1
ATOM 739 C C . LYS A 1 90 ? 1.487 -4.638 -16.062 1.00 90.69 90 LYS A C 1
ATOM 741 O O . LYS A 1 90 ? 1.837 -5.673 -16.623 1.00 90.69 90 LYS A O 1
ATOM 746 N N . LYS A 1 91 ? 2.058 -3.452 -16.302 1.00 90.00 91 LYS A N 1
ATOM 747 C CA . LYS A 1 91 ? 3.144 -3.241 -17.278 1.00 90.00 91 LYS A CA 1
ATOM 748 C C . LYS A 1 91 ? 4.550 -3.387 -16.676 1.00 90.00 91 LYS A C 1
ATOM 750 O O . LYS A 1 91 ? 5.521 -3.313 -17.420 1.00 90.00 91 LYS A O 1
ATOM 755 N N . GLU A 1 92 ? 4.663 -3.613 -15.367 1.00 93.00 92 GLU A N 1
ATOM 756 C CA . GLU A 1 92 ? 5.944 -3.756 -14.667 1.00 93.00 92 GLU A CA 1
ATOM 757 C C . GLU A 1 92 ? 6.605 -5.111 -14.971 1.00 93.00 92 GLU A C 1
ATOM 759 O O . GLU A 1 92 ? 5.976 -6.174 -14.842 1.00 93.00 92 GLU A O 1
ATOM 764 N N . LYS A 1 93 ? 7.887 -5.070 -15.352 1.00 90.88 93 LYS A N 1
ATOM 765 C CA . LYS A 1 93 ? 8.659 -6.237 -15.809 1.00 90.88 93 LYS A CA 1
ATOM 766 C C . LYS A 1 93 ? 9.939 -6.496 -15.014 1.00 90.88 93 LYS A C 1
ATOM 768 O O . LYS A 1 93 ? 10.402 -7.632 -15.015 1.00 90.88 93 LYS A O 1
ATOM 773 N N . GLU A 1 94 ? 10.494 -5.494 -14.345 1.00 92.06 94 GLU A N 1
ATOM 774 C CA . GLU A 1 94 ? 11.796 -5.563 -13.677 1.00 92.06 94 GLU A CA 1
ATOM 775 C C . GLU A 1 94 ? 11.674 -5.993 -12.217 1.00 92.06 94 GLU A C 1
ATOM 777 O O . GLU A 1 94 ? 12.511 -6.742 -11.707 1.00 92.06 94 GLU A O 1
ATOM 782 N N . LEU A 1 95 ? 10.631 -5.526 -11.529 1.00 93.81 95 LEU A N 1
ATOM 783 C CA . LEU A 1 95 ? 10.428 -5.840 -10.124 1.00 93.81 95 LEU A CA 1
ATOM 784 C C . LEU A 1 95 ? 9.791 -7.230 -9.938 1.00 93.81 95 LEU A C 1
ATOM 786 O O . LEU A 1 95 ? 8.835 -7.602 -10.643 1.00 93.81 95 LEU A O 1
ATOM 790 N N . PRO A 1 96 ? 10.270 -8.006 -8.948 1.00 93.81 96 PRO A N 1
ATOM 791 C CA . PRO A 1 96 ? 9.677 -9.289 -8.608 1.00 93.81 96 PRO A CA 1
ATOM 792 C C . PRO A 1 96 ? 8.254 -9.105 -8.069 1.00 93.81 96 PRO A C 1
ATOM 794 O O . PRO A 1 96 ? 7.855 -8.025 -7.621 1.00 93.81 96 PRO A O 1
ATOM 797 N N . ARG A 1 97 ? 7.461 -10.179 -8.123 1.00 92.50 97 ARG A N 1
ATOM 798 C CA . ARG A 1 97 ? 6.141 -10.221 -7.482 1.00 92.50 97 ARG A CA 1
ATOM 799 C C . ARG A 1 97 ? 6.295 -10.404 -5.973 1.00 92.50 97 ARG A C 1
ATOM 801 O O . ARG A 1 97 ? 7.224 -11.063 -5.523 1.00 92.50 97 ARG A O 1
ATOM 808 N N . LEU A 1 98 ? 5.361 -9.846 -5.211 1.00 93.62 98 LEU A N 1
ATOM 809 C CA . LEU A 1 98 ? 5.235 -10.125 -3.783 1.00 93.62 98 LEU A CA 1
ATOM 810 C C . LEU A 1 98 ? 4.603 -11.500 -3.548 1.00 93.62 98 LEU A C 1
ATOM 812 O O . LEU A 1 98 ? 3.588 -11.824 -4.164 1.00 93.62 98 LEU A O 1
ATOM 816 N N . ASP A 1 99 ? 5.124 -12.245 -2.572 1.00 90.06 99 ASP A N 1
ATOM 817 C CA . ASP A 1 99 ? 4.517 -13.506 -2.115 1.00 90.06 99 ASP A CA 1
ATOM 818 C C . ASP A 1 99 ? 3.140 -13.289 -1.471 1.00 90.06 99 ASP A C 1
ATOM 820 O O . ASP A 1 99 ? 2.250 -14.137 -1.537 1.00 90.06 99 ASP A O 1
ATOM 824 N N . ARG A 1 100 ? 2.962 -12.140 -0.806 1.00 91.44 100 ARG A N 1
ATOM 825 C CA . ARG A 1 100 ? 1.71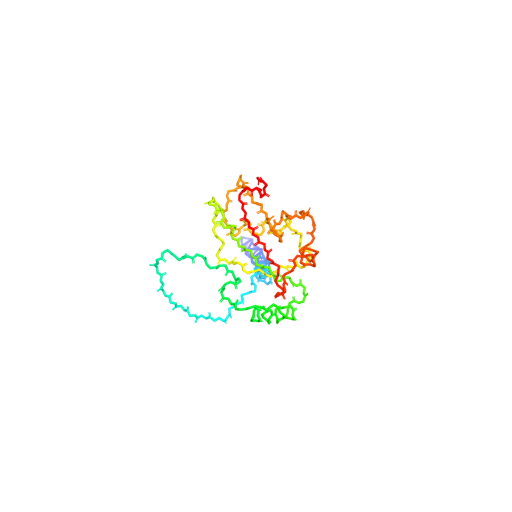8 -11.744 -0.138 1.00 91.44 100 ARG A CA 1
ATOM 826 C C . ARG A 1 100 ? 1.330 -10.343 -0.587 1.00 91.44 100 ARG A C 1
ATOM 828 O O . ARG A 1 100 ? 2.118 -9.415 -0.454 1.00 91.44 100 ARG A O 1
ATOM 835 N N . VAL A 1 101 ? 0.096 -10.211 -1.068 1.00 95.38 101 VAL A N 1
ATOM 836 C CA . VAL A 1 101 ? -0.461 -8.937 -1.555 1.00 95.38 101 VAL A CA 1
ATOM 837 C C . VAL A 1 101 ? -1.339 -8.225 -0.524 1.00 95.38 101 VAL A C 1
ATOM 839 O O . VAL A 1 101 ? -1.604 -7.045 -0.683 1.00 95.38 101 VAL A O 1
ATOM 842 N N . LYS A 1 102 ? -1.785 -8.910 0.540 1.00 95.75 102 LYS A N 1
ATOM 843 C CA . LYS A 1 102 ? -2.626 -8.319 1.597 1.00 95.75 102 LYS A CA 1
ATOM 844 C C . LYS A 1 102 ? -1.786 -7.935 2.809 1.00 95.75 102 LYS A C 1
ATOM 846 O O . LYS A 1 102 ? -1.039 -8.768 3.328 1.00 95.75 102 LYS A O 1
ATOM 851 N N . PHE A 1 103 ? -1.971 -6.717 3.297 1.00 97.19 103 PHE A N 1
ATOM 852 C CA . PHE A 1 103 ? -1.245 -6.144 4.424 1.00 97.19 103 PHE A CA 1
ATOM 853 C C . PHE A 1 103 ? -2.221 -5.562 5.450 1.00 97.19 103 PHE A C 1
ATOM 855 O O . PHE A 1 103 ? -3.244 -4.987 5.092 1.00 97.19 103 PHE A O 1
ATOM 862 N N . LEU A 1 104 ? -1.875 -5.691 6.733 1.00 97.12 104 LEU A N 1
ATOM 863 C CA . LEU A 1 104 ? -2.504 -4.941 7.820 1.00 97.12 104 LEU A CA 1
ATOM 864 C C . LEU A 1 104 ? -1.495 -3.935 8.353 1.00 97.12 104 LEU A C 1
ATOM 866 O O . LEU A 1 104 ? -0.543 -4.314 9.042 1.00 97.12 104 LEU A O 1
ATOM 870 N N . VAL A 1 105 ? -1.699 -2.669 8.011 1.00 97.75 105 VAL A N 1
ATOM 871 C CA . VAL A 1 105 ? -0.730 -1.598 8.247 1.00 97.75 105 VAL A CA 1
ATOM 872 C C . VAL A 1 105 ? -1.206 -0.726 9.410 1.00 97.75 105 VAL A C 1
ATOM 874 O O . VAL A 1 105 ? -2.378 -0.362 9.417 1.00 97.75 105 VAL A O 1
ATOM 877 N N . PRO A 1 106 ? -0.367 -0.406 10.412 1.00 98.31 106 PRO A N 1
ATOM 878 C CA . PRO A 1 106 ? -0.732 0.565 11.445 1.00 98.31 106 PRO A CA 1
ATOM 879 C C . PRO A 1 106 ? -1.129 1.909 10.825 1.00 98.31 106 PRO A C 1
ATOM 881 O O . PRO A 1 106 ? -0.491 2.353 9.870 1.00 98.31 106 PRO A O 1
ATOM 884 N N . GLN A 1 107 ? -2.170 2.541 11.360 1.00 97.62 107 GLN A N 1
ATOM 885 C CA . GLN A 1 107 ? -2.734 3.783 10.822 1.00 97.62 107 GLN A CA 1
ATOM 886 C C . GLN A 1 107 ? -1.729 4.937 10.780 1.00 97.62 107 GLN A C 1
ATOM 888 O O . GLN A 1 107 ? -1.719 5.712 9.825 1.00 97.62 107 GLN A O 1
ATOM 893 N N . GLU A 1 108 ? -0.853 5.009 11.777 1.00 96.31 108 GLU A N 1
ATOM 894 C CA . GLU A 1 108 ? 0.113 6.091 11.974 1.00 96.31 108 GLU A CA 1
ATOM 895 C C . GLU A 1 108 ? 1.394 5.899 11.155 1.00 96.31 108 GLU A C 1
ATOM 897 O O . GLU A 1 108 ? 2.230 6.800 11.095 1.00 96.31 108 GLU A O 1
ATOM 902 N N . LEU A 1 109 ? 1.577 4.725 10.538 1.00 97.56 109 LEU A N 1
ATOM 903 C CA . LEU A 1 109 ? 2.758 4.446 9.731 1.00 97.56 109 LEU A CA 1
ATOM 904 C C . LEU A 1 109 ? 2.777 5.394 8.527 1.00 97.56 109 LEU A C 1
ATOM 906 O O . LEU A 1 109 ? 1.768 5.523 7.831 1.00 97.56 109 LEU A O 1
ATOM 910 N N . SER A 1 110 ? 3.913 6.038 8.258 1.00 98.25 110 SER A N 1
ATOM 911 C CA . SER A 1 110 ? 4.037 6.866 7.057 1.00 98.25 110 SER A CA 1
ATOM 912 C C . SER A 1 110 ? 4.120 5.997 5.802 1.00 98.25 110 SER A C 1
ATOM 914 O O . SER A 1 110 ? 4.572 4.844 5.847 1.00 98.25 110 SER A O 1
ATOM 916 N N . VAL A 1 111 ? 3.753 6.556 4.647 1.00 97.12 111 VAL A N 1
ATOM 917 C CA . VAL A 1 111 ? 3.909 5.840 3.372 1.00 97.12 111 VAL A CA 1
ATOM 918 C C . VAL A 1 111 ? 5.379 5.490 3.117 1.00 97.12 111 VAL A C 1
ATOM 920 O O . VAL A 1 111 ? 5.671 4.363 2.729 1.00 97.12 111 VAL A O 1
ATOM 923 N N . SER A 1 112 ? 6.326 6.381 3.427 1.00 96.75 112 SER A N 1
ATOM 924 C CA . SER A 1 112 ? 7.766 6.102 3.304 1.00 96.75 112 SER A CA 1
ATOM 925 C C . SER A 1 112 ? 8.217 4.895 4.132 1.00 96.75 112 SER A C 1
ATOM 927 O O . SER A 1 112 ? 8.962 4.045 3.643 1.00 96.75 112 SER A O 1
ATOM 929 N N . GLN A 1 113 ? 7.737 4.769 5.370 1.00 97.31 113 GLN A N 1
ATOM 930 C CA . GLN A 1 113 ? 8.019 3.613 6.219 1.00 97.31 113 GLN A CA 1
ATOM 931 C C . GLN A 1 113 ? 7.379 2.343 5.651 1.00 97.31 113 GLN A C 1
ATOM 933 O O . GLN A 1 113 ? 8.008 1.283 5.646 1.00 97.31 113 GLN A O 1
ATOM 938 N N . PHE A 1 114 ? 6.157 2.440 5.122 1.00 96.75 114 PHE A N 1
ATOM 939 C CA . PHE A 1 114 ? 5.497 1.314 4.469 1.00 96.75 114 PHE A CA 1
ATOM 940 C C . PHE A 1 114 ? 6.252 0.838 3.216 1.00 96.75 114 PHE A C 1
ATOM 942 O O . PHE A 1 114 ? 6.446 -0.366 3.038 1.00 96.75 114 PHE A O 1
ATOM 949 N N . VAL A 1 115 ? 6.774 1.760 2.400 1.00 94.50 115 VAL A N 1
ATOM 950 C CA . VAL A 1 115 ? 7.622 1.450 1.236 1.00 94.50 115 VAL A CA 1
ATOM 951 C C . VAL A 1 115 ? 8.850 0.637 1.652 1.00 94.50 115 VAL A C 1
ATOM 953 O O . VAL A 1 115 ? 9.174 -0.356 1.002 1.00 94.50 115 VAL A O 1
ATOM 956 N N . VAL A 1 116 ? 9.505 0.989 2.765 1.00 93.88 116 VAL A N 1
ATOM 957 C CA . VAL A 1 116 ? 10.648 0.224 3.299 1.00 93.88 116 VAL A CA 1
ATOM 958 C C . VAL A 1 116 ? 10.237 -1.201 3.681 1.00 93.88 116 VAL A C 1
ATOM 960 O O . VAL A 1 116 ? 10.960 -2.154 3.376 1.00 93.88 116 VAL A O 1
ATOM 963 N N . VAL A 1 117 ? 9.059 -1.375 4.292 1.00 93.75 117 VAL A N 1
ATOM 964 C CA . VAL A 1 117 ? 8.525 -2.707 4.620 1.00 93.75 117 VAL A CA 1
ATOM 965 C C . VAL A 1 117 ? 8.330 -3.529 3.351 1.00 93.75 117 VAL A C 1
ATOM 967 O O . VAL A 1 117 ? 8.814 -4.660 3.284 1.00 93.75 117 VAL A O 1
ATOM 970 N N . VAL A 1 118 ? 7.675 -2.976 2.331 1.00 95.00 118 VAL A N 1
ATOM 971 C CA . VAL A 1 118 ? 7.426 -3.698 1.077 1.00 95.00 118 VAL A CA 1
ATOM 972 C C . VAL A 1 118 ? 8.739 -4.022 0.359 1.00 95.00 118 VAL A C 1
ATOM 974 O O . VAL A 1 118 ? 8.946 -5.164 -0.051 1.00 95.00 118 VAL A O 1
ATOM 977 N N . ARG A 1 119 ? 9.680 -3.075 0.309 1.00 93.25 119 ARG A N 1
ATOM 978 C CA . ARG A 1 119 ? 11.019 -3.284 -0.257 1.00 93.25 119 ARG A CA 1
ATOM 979 C C . ARG A 1 119 ? 11.752 -4.447 0.411 1.00 93.25 119 ARG A C 1
ATOM 981 O O . ARG A 1 119 ? 12.326 -5.284 -0.282 1.00 93.25 119 ARG A O 1
ATOM 988 N N . SER A 1 120 ? 11.678 -4.545 1.742 1.00 91.62 120 SER A N 1
ATOM 989 C CA . SER A 1 120 ? 12.305 -5.643 2.493 1.00 91.62 120 SER A CA 1
ATOM 990 C C . SER A 1 120 ? 11.722 -7.022 2.154 1.00 91.62 120 SER A C 1
ATOM 992 O O . SER A 1 120 ? 12.427 -8.024 2.246 1.00 91.62 120 SER A O 1
ATOM 994 N N . ARG A 1 121 ? 10.453 -7.082 1.720 1.00 91.19 121 ARG A N 1
ATOM 995 C CA . ARG A 1 121 ? 9.773 -8.320 1.304 1.00 91.19 121 ARG A CA 1
ATOM 996 C C . ARG A 1 121 ? 10.121 -8.737 -0.126 1.00 91.19 121 ARG A C 1
ATOM 998 O O . ARG A 1 121 ? 10.053 -9.921 -0.420 1.00 91.19 121 ARG A O 1
ATOM 1005 N N . MET A 1 122 ? 10.481 -7.792 -0.995 1.00 90.94 122 MET A N 1
ATOM 1006 C CA . MET A 1 122 ? 10.794 -8.053 -2.409 1.00 90.94 122 MET A CA 1
ATOM 1007 C C . MET A 1 122 ? 12.246 -8.474 -2.662 1.00 90.94 122 MET A C 1
ATOM 1009 O O . MET A 1 122 ? 12.554 -8.906 -3.767 1.00 90.94 122 MET A O 1
ATOM 1013 N N . MET A 1 123 ? 13.144 -8.314 -1.681 1.00 85.31 123 MET A N 1
ATOM 1014 C CA . MET A 1 123 ? 14.583 -8.602 -1.822 1.00 85.31 123 MET A CA 1
ATOM 1015 C C . MET A 1 123 ? 15.244 -7.913 -3.039 1.00 85.31 123 MET A C 1
ATOM 1017 O O . MET A 1 123 ? 16.150 -8.462 -3.662 1.00 85.31 123 MET A O 1
ATOM 1021 N N . ILE A 1 124 ? 14.801 -6.699 -3.389 1.00 88.31 124 ILE A N 1
ATOM 1022 C CA . ILE A 1 124 ? 15.356 -5.923 -4.514 1.00 88.31 124 ILE A CA 1
ATOM 1023 C C . ILE A 1 124 ? 16.626 -5.163 -4.125 1.00 88.31 124 ILE A C 1
ATOM 1025 O O . ILE A 1 124 ? 16.835 -4.817 -2.958 1.00 88.31 124 ILE A O 1
ATOM 1029 N N . ARG A 1 125 ? 17.471 -4.850 -5.116 1.00 88.31 125 ARG A N 1
ATOM 1030 C CA . ARG A 1 125 ? 18.721 -4.106 -4.891 1.00 88.31 125 ARG A CA 1
ATOM 1031 C C . ARG A 1 125 ? 18.433 -2.696 -4.364 1.00 88.31 125 ARG A C 1
ATOM 1033 O O . ARG A 1 125 ? 17.440 -2.105 -4.784 1.00 88.31 125 ARG A O 1
ATOM 1040 N N . PRO A 1 126 ? 19.300 -2.095 -3.527 1.00 85.94 126 PRO A N 1
ATOM 1041 C CA . PRO A 1 126 ? 19.146 -0.707 -3.073 1.00 85.94 126 PRO A CA 1
ATOM 1042 C C . PRO A 1 126 ? 19.076 0.326 -4.208 1.00 85.94 126 PRO A C 1
ATOM 1044 O O . PRO A 1 126 ? 18.432 1.355 -4.053 1.00 85.94 126 PRO A O 1
ATOM 1047 N N . SER A 1 127 ? 19.688 0.031 -5.358 1.00 88.00 127 SER A N 1
ATOM 1048 C CA . SER A 1 127 ? 19.677 0.898 -6.541 1.00 88.00 127 SER A CA 1
ATOM 1049 C C . SER A 1 127 ? 18.407 0.805 -7.387 1.00 88.00 127 SER A C 1
ATOM 1051 O O . SER A 1 127 ? 18.199 1.655 -8.243 1.00 88.00 127 SER A O 1
ATOM 1053 N N . GLN A 1 128 ? 17.560 -0.212 -7.188 1.00 89.88 128 GLN A N 1
ATOM 1054 C CA . GLN A 1 128 ? 16.307 -0.319 -7.936 1.00 89.88 128 GLN A CA 1
ATOM 1055 C C . GLN A 1 128 ? 15.281 0.677 -7.394 1.00 89.88 128 GLN A C 1
ATOM 1057 O O . GLN A 1 128 ? 15.040 0.747 -6.183 1.00 89.88 128 GLN A O 1
ATOM 1062 N N . SER A 1 129 ? 14.664 1.430 -8.292 1.00 91.44 129 SER A N 1
ATOM 1063 C CA . SER A 1 129 ? 13.563 2.322 -7.960 1.00 91.44 129 SER A CA 1
ATOM 1064 C C . SER A 1 129 ? 12.296 1.527 -7.638 1.00 91.44 129 SER A C 1
ATOM 1066 O O . SER A 1 129 ? 12.074 0.434 -8.161 1.00 91.44 129 SER A O 1
ATOM 1068 N N . LEU A 1 130 ? 11.492 2.051 -6.714 1.00 92.88 130 LEU A N 1
ATOM 1069 C CA . LEU A 1 130 ? 10.224 1.459 -6.294 1.00 92.88 130 LEU A CA 1
ATOM 1070 C C . LEU A 1 130 ? 9.229 2.593 -6.064 1.00 92.88 130 LEU A C 1
ATOM 1072 O O . LEU A 1 130 ? 9.287 3.277 -5.042 1.00 92.88 130 LEU A O 1
ATOM 1076 N N . HIS A 1 131 ? 8.324 2.770 -7.017 1.00 93.56 131 HIS A N 1
ATOM 1077 C CA . HIS A 1 131 ? 7.286 3.792 -6.988 1.00 93.56 131 HIS A CA 1
ATOM 1078 C C . HIS A 1 131 ? 5.943 3.151 -6.674 1.00 93.56 131 HIS A C 1
ATOM 1080 O O . HIS A 1 131 ? 5.652 2.054 -7.150 1.00 93.56 131 HIS A O 1
ATOM 1086 N N . PHE A 1 132 ? 5.128 3.840 -5.878 1.00 94.88 132 PHE A N 1
ATOM 1087 C CA . PHE A 1 132 ? 3.789 3.395 -5.514 1.00 94.88 132 PHE A CA 1
ATOM 1088 C C . PHE A 1 132 ? 2.732 4.278 -6.162 1.00 94.88 132 PHE A C 1
ATOM 1090 O O . PHE A 1 132 ? 2.847 5.501 -6.197 1.00 94.88 132 PHE A O 1
ATOM 1097 N N . ILE A 1 133 ? 1.671 3.631 -6.626 1.00 94.88 133 ILE A N 1
ATOM 1098 C CA . ILE A 1 133 ? 0.531 4.248 -7.286 1.00 94.88 133 ILE A CA 1
ATOM 1099 C C . ILE A 1 133 ? -0.733 3.860 -6.531 1.00 94.88 133 ILE A C 1
ATOM 1101 O O . ILE A 1 133 ? -0.935 2.693 -6.202 1.00 94.88 133 ILE A O 1
ATOM 1105 N N . VAL A 1 134 ? -1.590 4.840 -6.285 1.00 95.25 134 VAL A N 1
ATOM 1106 C CA . VAL A 1 134 ? -2.835 4.742 -5.527 1.00 95.25 134 VAL A CA 1
ATOM 1107 C C . VAL A 1 134 ? -3.913 5.537 -6.264 1.00 95.25 134 VAL A C 1
ATOM 1109 O O . VAL A 1 134 ? -3.654 6.639 -6.742 1.00 95.25 134 VAL A O 1
ATOM 1112 N N . GLY A 1 135 ? -5.100 4.956 -6.463 1.00 91.00 135 GLY A N 1
ATOM 1113 C CA . GLY A 1 135 ? -6.160 5.598 -7.260 1.00 91.00 135 GLY A CA 1
ATOM 1114 C C . GLY A 1 135 ? -5.730 5.985 -8.687 1.00 91.00 135 GLY A C 1
ATOM 1115 O O . GLY A 1 135 ? -6.190 6.987 -9.225 1.00 91.00 135 GLY A O 1
ATOM 1116 N N . GLY A 1 136 ? -4.785 5.244 -9.278 1.00 89.31 136 GLY A N 1
ATOM 1117 C CA . GLY A 1 136 ? -4.229 5.531 -10.607 1.00 89.31 136 GLY A CA 1
ATOM 1118 C C . GLY A 1 136 ? -3.223 6.689 -10.671 1.00 89.31 136 GLY A C 1
ATOM 1119 O O . GLY A 1 136 ? -2.792 7.037 -11.765 1.00 89.31 136 GLY A O 1
ATOM 1120 N N . LYS A 1 137 ? -2.822 7.277 -9.536 1.00 90.69 137 LYS A N 1
ATOM 1121 C CA . LYS A 1 137 ? -1.857 8.389 -9.459 1.00 90.69 137 LYS A CA 1
ATOM 1122 C C . LYS A 1 137 ? -0.700 8.050 -8.518 1.00 90.69 137 LYS A C 1
ATOM 1124 O O . LYS A 1 137 ? -0.832 7.169 -7.671 1.00 90.69 137 LYS A O 1
ATOM 1129 N N . GLN A 1 138 ? 0.437 8.734 -8.652 1.00 91.69 138 GLN A N 1
ATOM 1130 C CA . GLN A 1 138 ? 1.517 8.619 -7.664 1.00 91.69 138 GLN A CA 1
ATOM 1131 C C . GLN A 1 138 ? 1.011 8.993 -6.265 1.00 91.69 138 GLN A C 1
ATOM 1133 O O . GLN A 1 138 ? 0.098 9.811 -6.120 1.00 91.69 138 GLN A O 1
ATOM 1138 N N . VAL A 1 139 ? 1.618 8.398 -5.237 1.00 92.94 139 VAL A N 1
ATOM 1139 C CA . VAL A 1 139 ? 1.332 8.767 -3.844 1.00 92.94 139 VAL A CA 1
ATOM 1140 C C . VAL A 1 139 ? 1.557 10.280 -3.660 1.00 92.94 139 VAL A C 1
ATOM 1142 O O . VAL A 1 139 ? 2.656 10.750 -3.949 1.00 92.94 139 VAL A O 1
ATOM 1145 N N . PRO A 1 140 ? 0.570 11.041 -3.139 1.00 90.19 140 PRO A N 1
ATOM 1146 C CA . PRO A 1 140 ? 0.671 12.501 -3.037 1.00 90.19 140 PRO A CA 1
ATOM 1147 C C . PRO A 1 140 ? 1.809 13.006 -2.144 1.00 90.19 140 PRO A C 1
ATOM 1149 O O . PRO A 1 140 ? 2.371 14.067 -2.395 1.00 90.19 140 PRO A O 1
ATOM 1152 N N . SER A 1 141 ? 2.125 12.277 -1.072 1.00 95.62 141 SER A N 1
ATOM 1153 C CA . SER A 1 141 ? 3.209 12.608 -0.149 1.00 95.62 141 SER A CA 1
ATOM 1154 C C . SER A 1 141 ? 3.741 11.347 0.519 1.00 95.62 141 SER A C 1
ATOM 1156 O O . SER A 1 141 ? 2.975 10.496 0.960 1.00 95.62 141 SER A O 1
ATOM 1158 N N . MET A 1 142 ? 5.062 11.227 0.639 1.00 95.44 142 MET A N 1
ATOM 1159 C CA . MET A 1 142 ? 5.692 10.082 1.308 1.00 95.44 142 MET A CA 1
ATOM 1160 C C . MET A 1 142 ? 5.632 10.187 2.841 1.00 95.44 142 MET A C 1
ATOM 1162 O O . MET A 1 142 ? 5.806 9.187 3.537 1.00 95.44 142 MET A O 1
ATOM 1166 N N . GLN A 1 143 ? 5.393 11.385 3.376 1.00 97.31 143 GLN A N 1
ATOM 1167 C CA . GLN A 1 143 ? 5.305 11.652 4.813 1.00 97.31 143 GLN A CA 1
ATOM 1168 C C . GLN A 1 143 ? 3.887 11.460 5.358 1.00 97.31 143 GLN A C 1
ATOM 1170 O O . GLN A 1 143 ? 3.733 11.318 6.569 1.00 97.31 143 GLN A O 1
ATOM 1175 N N . MET A 1 144 ? 2.871 11.431 4.489 1.00 97.06 144 MET A N 1
ATOM 1176 C CA . MET A 1 144 ? 1.490 11.213 4.915 1.00 97.06 144 MET A CA 1
ATOM 1177 C C . MET A 1 144 ? 1.332 9.855 5.603 1.00 97.06 144 MET A C 1
ATOM 1179 O O . MET A 1 144 ? 2.036 8.889 5.280 1.00 97.06 144 MET A O 1
ATOM 1183 N N . SER A 1 145 ? 0.392 9.781 6.540 1.00 98.31 145 SER A N 1
ATOM 1184 C CA . SER A 1 145 ? 0.065 8.518 7.198 1.00 98.31 145 SER A CA 1
ATOM 1185 C C . SER A 1 145 ? -0.730 7.608 6.260 1.00 98.31 145 SER A C 1
ATOM 1187 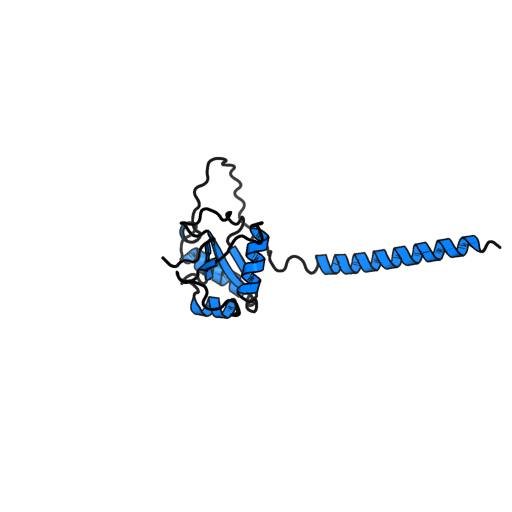O O . SER A 1 145 ? -1.451 8.063 5.366 1.00 98.31 145 SER A O 1
ATOM 1189 N N . VAL A 1 146 ? -0.638 6.297 6.474 1.00 97.81 146 VAL A N 1
ATOM 1190 C CA . VAL A 1 146 ? -1.455 5.326 5.736 1.00 97.81 146 VAL A CA 1
ATOM 1191 C C . VAL A 1 146 ? -2.944 5.518 6.041 1.00 97.81 146 VAL A C 1
ATOM 1193 O O . VAL A 1 146 ? -3.766 5.286 5.159 1.00 97.81 146 VAL A O 1
ATOM 1196 N N . ALA A 1 147 ? -3.310 6.004 7.232 1.00 98.00 147 ALA A N 1
ATOM 1197 C CA . ALA A 1 147 ? -4.689 6.379 7.548 1.00 98.00 147 ALA A CA 1
ATOM 1198 C C . ALA A 1 147 ? -5.204 7.537 6.683 1.00 98.00 147 ALA A C 1
ATOM 1200 O O . ALA A 1 147 ? -6.303 7.457 6.135 1.00 98.00 147 ALA A O 1
ATOM 1201 N N . GLU A 1 148 ? -4.404 8.591 6.520 1.00 98.06 148 GLU A N 1
ATOM 1202 C CA . GLU A 1 148 ? -4.750 9.721 5.655 1.00 98.06 148 GLU A CA 1
ATOM 1203 C C . GLU A 1 148 ? -4.877 9.275 4.194 1.00 98.06 148 GLU A C 1
ATOM 1205 O O . GLU A 1 148 ? -5.799 9.686 3.488 1.00 98.06 148 GLU A O 1
ATOM 1210 N N . LEU A 1 149 ? -3.987 8.383 3.748 1.00 97.69 149 LEU A N 1
ATOM 1211 C CA . LEU A 1 149 ? -4.044 7.830 2.399 1.00 97.69 149 LEU A CA 1
ATOM 1212 C C . LEU A 1 149 ? -5.297 6.965 2.199 1.00 97.69 149 LEU A C 1
ATOM 1214 O O . LEU A 1 149 ? -5.985 7.099 1.191 1.00 97.69 149 LEU A O 1
ATOM 1218 N N . TYR A 1 150 ? -5.623 6.127 3.181 1.00 97.94 150 TYR A N 1
ATOM 1219 C CA . TYR A 1 150 ? -6.827 5.303 3.190 1.00 97.94 150 TYR A CA 1
ATOM 1220 C C . TYR A 1 150 ? -8.100 6.152 3.131 1.00 97.94 150 TYR A C 1
ATOM 1222 O O . TYR A 1 150 ? -8.970 5.881 2.315 1.00 97.94 150 TYR A O 1
ATOM 1230 N N . HIS A 1 151 ? -8.195 7.225 3.919 1.00 97.12 151 HIS A N 1
ATOM 1231 C CA . HIS A 1 151 ? -9.368 8.102 3.899 1.00 97.12 151 HIS A CA 1
ATOM 1232 C C . HIS A 1 151 ? -9.623 8.727 2.517 1.00 97.12 151 HIS A C 1
ATOM 1234 O O . HIS A 1 151 ? -10.771 8.911 2.125 1.00 97.12 151 HIS A O 1
ATOM 1240 N N . ARG A 1 152 ? -8.555 9.023 1.765 1.00 96.50 152 ARG A N 1
ATOM 1241 C CA .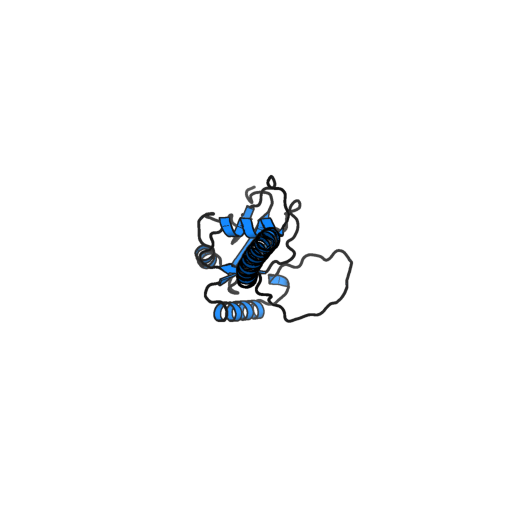 ARG A 1 152 ? -8.637 9.655 0.440 1.00 96.50 152 ARG A CA 1
ATOM 1242 C C . ARG A 1 152 ? -8.859 8.676 -0.712 1.00 96.50 152 ARG A C 1
ATOM 1244 O O . ARG A 1 152 ? -9.422 9.075 -1.724 1.00 96.50 152 ARG A O 1
ATOM 1251 N N . PHE A 1 153 ? -8.364 7.444 -0.593 1.00 97.50 153 PHE A N 1
ATOM 1252 C CA . PHE A 1 153 ? -8.252 6.514 -1.725 1.00 97.50 153 PHE A CA 1
ATOM 1253 C C . PHE A 1 153 ? -8.717 5.082 -1.431 1.00 97.50 153 PHE A C 1
ATOM 1255 O O . PHE A 1 153 ? -8.418 4.178 -2.214 1.00 97.50 153 PHE A O 1
ATOM 1262 N N . GLN A 1 154 ? -9.400 4.836 -0.310 1.00 96.19 154 GLN A N 1
ATOM 1263 C CA . GLN A 1 154 ? -10.080 3.556 -0.117 1.00 96.19 154 GLN A CA 1
ATOM 1264 C C . GLN A 1 154 ? -11.069 3.306 -1.260 1.00 96.19 154 GLN A C 1
A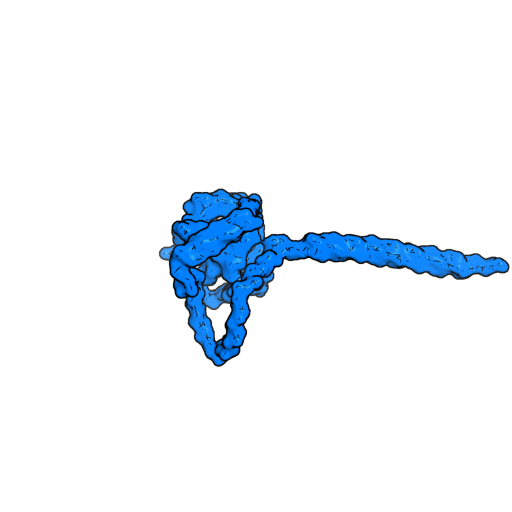TOM 1266 O O . GLN A 1 154 ? -11.684 4.230 -1.791 1.00 96.19 154 GLN A O 1
ATOM 1271 N N . ASP A 1 155 ? -11.205 2.042 -1.624 1.00 97.38 155 ASP A N 1
ATOM 1272 C CA . ASP A 1 155 ? -12.181 1.590 -2.604 1.00 97.38 155 ASP A CA 1
ATOM 1273 C C . ASP A 1 155 ? -13.534 1.315 -1.930 1.00 97.38 155 ASP A C 1
ATOM 1275 O O . ASP A 1 155 ? -13.652 1.334 -0.701 1.00 97.38 155 ASP A O 1
ATOM 1279 N N . GLU A 1 156 ? -14.556 1.012 -2.728 1.00 96.50 156 GLU A N 1
ATOM 1280 C CA . GLU A 1 156 ? -15.919 0.750 -2.241 1.00 96.50 156 GLU A CA 1
ATOM 1281 C C . GLU A 1 156 ? -15.999 -0.488 -1.331 1.00 96.50 156 GLU A C 1
ATOM 1283 O O . GLU A 1 156 ? -16.887 -0.604 -0.490 1.00 96.50 156 GLU A O 1
ATOM 1288 N N . ASP A 1 157 ? -15.037 -1.404 -1.456 1.00 97.06 157 ASP A N 1
ATOM 1289 C CA . ASP A 1 157 ? -14.929 -2.603 -0.626 1.00 97.06 157 ASP A CA 1
ATOM 1290 C C . ASP A 1 157 ? -14.145 -2.393 0.683 1.00 97.06 157 ASP A C 1
ATOM 1292 O O . ASP A 1 157 ? -13.850 -3.361 1.381 1.00 97.06 157 ASP A O 1
ATOM 1296 N N . ASN A 1 158 ? -13.798 -1.149 1.029 1.00 96.94 158 ASN A N 1
ATOM 1297 C CA . ASN A 1 158 ? -13.033 -0.777 2.223 1.00 96.94 158 ASN A CA 1
ATOM 1298 C C . ASN A 1 158 ? -11.593 -1.324 2.286 1.00 96.94 158 ASN A C 1
ATOM 1300 O O . ASN A 1 158 ? -10.995 -1.367 3.366 1.00 96.94 158 ASN A O 1
ATOM 1304 N N . PHE A 1 159 ? -10.998 -1.706 1.155 1.00 98.12 159 PHE A N 1
ATOM 1305 C CA . PHE A 1 159 ? -9.550 -1.877 1.037 1.00 98.12 159 PHE A CA 1
ATOM 1306 C C . PHE A 1 159 ? -8.894 -0.631 0.434 1.00 98.12 159 PHE A C 1
ATOM 1308 O O . PHE A 1 159 ? -9.454 0.047 -0.426 1.00 98.12 159 PHE A O 1
ATOM 1315 N N . LEU A 1 160 ? -7.649 -0.357 0.830 1.00 98.06 160 LEU A N 1
ATOM 1316 C CA . LEU A 1 160 ? -6.778 0.555 0.087 1.00 98.06 160 LEU A CA 1
ATOM 1317 C C . LEU A 1 160 ? -5.978 -0.231 -0.949 1.00 98.06 160 LEU A C 1
ATOM 1319 O O . LEU A 1 160 ? -5.181 -1.097 -0.588 1.00 98.06 160 LEU A O 1
ATOM 1323 N N . TYR A 1 161 ? -6.153 0.102 -2.225 1.00 97.75 161 TYR A N 1
ATOM 1324 C CA . TYR A 1 161 ? -5.423 -0.525 -3.322 1.00 97.75 161 TYR A CA 1
ATOM 1325 C C . TYR A 1 161 ? -4.225 0.313 -3.736 1.00 97.75 161 TYR A C 1
ATOM 1327 O O . TYR A 1 161 ? -4.344 1.491 -4.075 1.00 97.75 161 TYR A O 1
ATOM 1335 N N . MET A 1 162 ? -3.068 -0.333 -3.765 1.00 97.25 162 MET A N 1
ATOM 1336 C CA . MET A 1 162 ? -1.827 0.244 -4.244 1.00 97.25 162 MET A CA 1
ATOM 1337 C C . MET A 1 162 ? -1.187 -0.682 -5.273 1.00 97.25 162 MET A C 1
ATOM 1339 O O . MET A 1 162 ? -1.232 -1.909 -5.158 1.00 97.25 162 MET A O 1
ATOM 1343 N N . THR A 1 163 ? -0.535 -0.091 -6.266 1.00 96.50 163 THR A N 1
ATOM 1344 C CA . THR A 1 163 ? 0.331 -0.821 -7.191 1.00 96.50 163 THR A CA 1
ATOM 1345 C C . THR A 1 163 ? 1.750 -0.291 -7.140 1.00 96.50 163 THR A C 1
ATOM 1347 O O . THR A 1 163 ? 1.959 0.856 -6.755 1.00 96.50 163 THR A O 1
ATOM 1350 N N . TYR A 1 164 ? 2.724 -1.124 -7.502 1.00 95.94 164 TYR A N 1
ATOM 1351 C CA . TYR A 1 164 ? 4.127 -0.719 -7.555 1.00 95.94 164 TYR A CA 1
ATOM 1352 C C . TYR A 1 164 ? 4.776 -0.975 -8.919 1.00 95.94 164 TYR A C 1
ATOM 1354 O O . TYR A 1 164 ? 4.403 -1.922 -9.621 1.00 95.94 164 TYR A O 1
ATOM 1362 N N . ALA A 1 165 ? 5.759 -0.140 -9.261 1.00 95.12 165 ALA A N 1
ATOM 1363 C CA . ALA A 1 165 ? 6.548 -0.202 -10.493 1.00 95.12 165 ALA A CA 1
ATOM 1364 C C . ALA A 1 165 ? 7.987 0.317 -10.274 1.00 95.12 165 ALA A C 1
ATOM 1366 O O . ALA A 1 165 ? 8.242 1.020 -9.291 1.00 95.12 165 ALA A O 1
ATOM 1367 N N . SER A 1 166 ? 8.926 -0.039 -11.158 1.00 93.38 166 SER A N 1
ATOM 1368 C CA . SER A 1 166 ? 10.302 0.481 -11.147 1.00 93.38 166 SER A CA 1
ATOM 1369 C C . SER A 1 166 ? 10.400 1.878 -11.742 1.00 93.38 166 SER A C 1
ATOM 1371 O O . SER A 1 166 ? 11.308 2.622 -11.388 1.00 93.38 166 SER A O 1
ATOM 1373 N N . THR A 1 167 ? 9.443 2.264 -12.584 1.00 88.38 167 THR A N 1
ATOM 1374 C CA . THR A 1 167 ? 9.358 3.597 -13.181 1.00 88.38 167 THR A CA 1
ATOM 1375 C C . THR A 1 167 ? 8.173 4.371 -12.623 1.00 88.38 167 THR A C 1
ATOM 1377 O O . THR A 1 167 ? 7.124 3.800 -12.306 1.00 88.38 167 THR A O 1
ATOM 1380 N N . GLU A 1 168 ? 8.308 5.692 -12.544 1.00 80.75 168 GLU A N 1
ATOM 1381 C CA . GLU A 1 168 ? 7.164 6.564 -12.294 1.00 80.75 168 GLU A CA 1
ATOM 1382 C C . GLU A 1 168 ? 6.126 6.388 -13.406 1.00 80.75 168 GLU A C 1
ATOM 1384 O O . GLU A 1 168 ? 6.454 6.228 -14.582 1.00 80.75 168 GLU A O 1
ATOM 1389 N N . MET A 1 169 ? 4.848 6.386 -13.030 1.00 68.12 169 MET A N 1
ATOM 1390 C CA . MET A 1 169 ? 3.761 6.435 -14.003 1.00 68.12 169 MET A CA 1
ATOM 1391 C C . MET A 1 169 ? 3.584 7.874 -14.478 1.00 68.12 169 MET A C 1
ATOM 1393 O O . MET A 1 169 ? 2.661 8.545 -14.035 1.00 68.12 169 MET A O 1
ATOM 1397 N N . PHE A 1 170 ? 4.481 8.334 -15.347 1.00 56.47 170 PHE A N 1
ATOM 1398 C CA . PHE A 1 170 ? 4.286 9.518 -16.176 1.00 56.47 170 PHE A CA 1
ATOM 1399 C C . PHE A 1 170 ? 4.969 9.296 -17.529 1.00 56.47 170 PHE A C 1
ATOM 1401 O O . PHE A 1 170 ? 6.187 9.152 -17.614 1.00 56.47 170 PHE A O 1
ATOM 1408 N N . GLY A 1 171 ? 4.134 9.218 -18.560 1.00 46.28 171 GLY A N 1
ATOM 1409 C CA . GLY A 1 171 ? 4.440 9.152 -19.982 1.00 46.28 171 GLY A CA 1
ATOM 1410 C C . GLY A 1 171 ? 3.172 9.525 -20.726 1.00 46.28 171 GLY A C 1
ATOM 1411 O O . GLY A 1 171 ? 2.128 8.921 -20.383 1.00 46.28 171 GLY A O 1
#

Sequence (171 aa):
MDIRRLALSRKSLLLSKNWLTRKQILNQRRKRGSIFSVDMARNRTSTQISSVATYVPFKDRRPADVRAEEASNIRQRFPSKVPVIVERYKKEKELPRLDRVKFLVPQELSVSQFVVVVRSRMMIRPSQSLHFIVGGKQVPSMQMSVAELYHRFQDEDNFLYMTYASTEMFG

pLDDT: mean 78.83, std 22.84, range [33.16, 98.31]

Radius of gyration: 23.06 Å; chains: 1; bounding box: 63×41×71 Å

Organism: Oikopleura dioica (NCBI:txid34765)

Secondary structure (DSSP, 8-state):
--THHHHHHHHHHHHHHHHHHHHHHHHHHHHS--TT--------------S--PPPPHHHHS-HHHHHHHHHHHHHH-TTEEEEEEEE-TT--SSPPPS--EEEEETT-BHHHHHHHHHHHHT--TTS--EEEETTEE-S-SSSBHHHHHHHHB-TTSPEEEEEESS-S--